Protein AF-N1USF6-F1 (afdb_monomer)

Radius of gyration: 25.43 Å; Cα contacts (8 Å, |Δi|>4): 109; chains: 1; bounding box: 53×27×74 Å

Sequence (113 aa):
MATTFLILLLFALFASTLAFIFTGVLILILLIHPLLLNWIGKLYGQEDIADEVHFAKTKDGWNLALHRHVPIQPNPQLAPVLVVHGIATNKFVMDLDRRHSLPYYLKLRGYDV

Solvent-accessible surface area (backbone atoms only — not comparable to full-atom values): 6674 Å² total; per-residue (Å²): 110,70,68,62,52,50,54,52,52,53,50,51,51,52,54,49,53,51,50,52,51,52,49,51,50,52,52,50,50,62,72,43,36,70,61,49,48,58,52,48,41,70,77,68,52,73,67,79,84,51,77,43,80,46,75,50,71,46,96,91,67,50,74,43,81,43,68,30,29,72,30,86,58,71,40,89,90,55,70,72,48,88,87,78,66,63,87,100,58,52,68,54,83,49,48,46,45,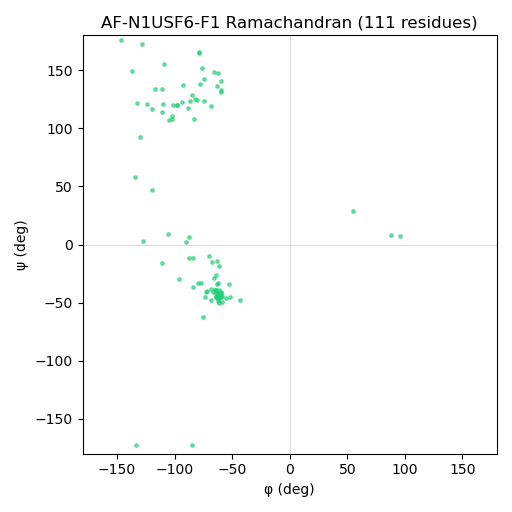92,89,58,17,58,51,55,57,40,12,78,72,13,27,43,48

InterPro domains:
  IPR029058 Alpha/Beta hydrolase fold [G3DSA:3.40.50.1820] (40-113)
  IPR029058 Alpha/Beta hydrolase fold [SSF53474] (48-113)

Secondary structure (DSSP, 8-state):
-HHHHHHHHHHHHHHHHHHHHHHHHHHHHHHHHHHHHHHHHHHHPPP---SEEEEEEPTTS-EEEEEE---SS--TTSPP------TT--GGGTBSSSSSBHHHHHHTTT---

Mean predicted aligned error: 6.48 Å

Foldseek 3Di:
DVVVVVVVVVVVVVVVVVVVVVVVVVVVCVVCVVVVCVVCCVVPNFDQPAPDWDWDADPVGDTDIDGKHAAPAADPVDDADDDDDDPPDDQCCQPRDCVRHPRNVVSPVRHID

pLDDT: mean 94.56, std 4.71, range [76.44, 98.44]

Structure (mmCIF, N/CA/C/O backbone):
data_AF-N1USF6-F1
#
_entry.id   AF-N1USF6-F1
#
loop_
_atom_site.group_PDB
_atom_site.id
_atom_site.type_symbol
_atom_site.label_atom_id
_atom_site.label_alt_id
_atom_site.label_comp_id
_atom_site.label_asym_id
_atom_site.label_entity_id
_atom_site.label_seq_id
_atom_site.pdbx_PDB_ins_code
_atom_site.Cartn_x
_atom_site.Cartn_y
_atom_site.Cartn_z
_atom_site.occupancy
_atom_site.B_iso_or_equiv
_atom_site.auth_seq_id
_atom_site.auth_comp_id
_atom_site.auth_asym_id
_atom_site.auth_atom_id
_atom_site.pdbx_PDB_model_num
ATOM 1 N N . MET A 1 1 ? 33.396 -14.766 -47.493 1.00 76.44 1 MET A N 1
ATOM 2 C CA . MET A 1 1 ? 34.183 -14.006 -46.494 1.00 76.44 1 MET A CA 1
ATOM 3 C C . MET A 1 1 ? 33.665 -12.574 -46.364 1.00 76.44 1 MET A C 1
ATOM 5 O O . MET A 1 1 ? 33.052 -12.284 -45.348 1.00 76.44 1 MET A O 1
ATOM 9 N N . ALA A 1 2 ? 33.792 -11.713 -47.385 1.00 88.25 2 ALA A N 1
ATOM 10 C CA . ALA A 1 2 ? 33.348 -10.309 -47.308 1.00 88.25 2 ALA A CA 1
ATOM 11 C C . ALA A 1 2 ? 31.832 -10.124 -47.064 1.00 88.25 2 ALA A C 1
ATOM 13 O O . ALA A 1 2 ? 31.439 -9.344 -46.203 1.00 88.25 2 ALA A O 1
ATOM 14 N N . THR A 1 3 ? 30.975 -10.886 -47.754 1.00 93.19 3 THR A N 1
ATOM 15 C CA . THR A 1 3 ? 29.508 -10.794 -47.602 1.00 93.19 3 THR A CA 1
ATOM 16 C C . THR A 1 3 ? 29.038 -11.196 -46.204 1.00 93.19 3 THR A C 1
ATOM 18 O O . THR A 1 3 ? 28.232 -10.505 -45.593 1.00 93.19 3 THR A O 1
ATOM 21 N N . THR A 1 4 ? 29.580 -12.291 -45.666 1.00 92.75 4 THR A N 1
ATOM 22 C CA . THR A 1 4 ? 29.275 -12.768 -44.309 1.00 92.75 4 THR A CA 1
ATOM 23 C C . THR A 1 4 ? 29.702 -11.751 -43.253 1.00 92.75 4 THR A C 1
ATOM 25 O O . THR A 1 4 ? 28.941 -11.467 -42.335 1.00 92.75 4 THR A O 1
ATOM 28 N N . PHE A 1 5 ? 30.890 -11.159 -43.412 1.00 95.06 5 PHE A N 1
ATOM 29 C CA . PHE A 1 5 ? 31.379 -10.104 -42.526 1.00 95.06 5 PHE A CA 1
ATOM 30 C C . PHE A 1 5 ? 30.461 -8.870 -42.538 1.00 95.06 5 PHE A C 1
ATOM 32 O O . PHE A 1 5 ? 30.102 -8.364 -41.477 1.00 95.06 5 PHE A O 1
ATOM 39 N N . LEU A 1 6 ? 30.015 -8.430 -43.721 1.00 95.88 6 LEU A N 1
ATOM 40 C CA . LEU A 1 6 ? 29.103 -7.292 -43.859 1.00 95.88 6 LEU A CA 1
ATOM 41 C C . LEU A 1 6 ? 27.747 -7.540 -43.177 1.00 95.88 6 LEU A C 1
ATOM 43 O O . LEU A 1 6 ? 27.242 -6.659 -42.487 1.00 95.88 6 LEU A O 1
ATOM 47 N N . ILE A 1 7 ? 27.177 -8.740 -43.329 1.00 95.81 7 ILE A N 1
ATOM 48 C CA . ILE A 1 7 ? 25.902 -9.109 -42.692 1.00 95.81 7 ILE A CA 1
ATOM 49 C C . ILE A 1 7 ? 26.019 -9.051 -41.163 1.00 95.81 7 ILE A C 1
ATOM 51 O O . ILE A 1 7 ? 25.156 -8.474 -40.503 1.00 95.81 7 ILE A O 1
ATOM 55 N N . LEU A 1 8 ? 27.099 -9.604 -40.598 1.00 94.88 8 LEU A N 1
ATOM 56 C CA . LEU A 1 8 ? 27.331 -9.582 -39.151 1.00 94.88 8 LEU A CA 1
ATOM 57 C C . LEU A 1 8 ? 27.513 -8.156 -38.620 1.00 94.88 8 LEU A C 1
ATOM 59 O O . LEU A 1 8 ? 26.955 -7.818 -37.577 1.00 94.88 8 LEU A O 1
ATOM 63 N N . LEU A 1 9 ? 28.243 -7.307 -39.350 1.00 95.44 9 LEU A N 1
ATOM 64 C CA . LEU A 1 9 ? 28.442 -5.907 -38.980 1.00 95.44 9 LEU A CA 1
ATOM 65 C C . LEU A 1 9 ? 27.119 -5.128 -38.961 1.00 95.44 9 LEU A C 1
ATOM 67 O O . LEU A 1 9 ? 26.832 -4.428 -37.992 1.00 95.44 9 LEU A O 1
ATOM 71 N N . LEU A 1 10 ? 26.295 -5.269 -40.004 1.00 96.06 10 LEU A N 1
ATOM 72 C CA . LEU A 1 10 ? 24.998 -4.591 -40.092 1.00 96.06 10 LEU A CA 1
ATOM 73 C C . LEU A 1 10 ? 24.040 -5.040 -38.983 1.00 96.06 10 LEU A C 1
ATOM 75 O O . LEU A 1 10 ? 23.373 -4.204 -38.374 1.00 96.06 10 LEU A O 1
ATOM 79 N N . PHE A 1 11 ? 24.007 -6.339 -38.680 1.00 96.38 11 PHE A N 1
ATOM 80 C CA . PHE A 1 11 ? 23.199 -6.869 -37.584 1.00 96.38 11 PHE A CA 1
ATOM 81 C C . PHE A 1 11 ? 23.652 -6.327 -36.222 1.00 96.38 11 PHE A C 1
ATOM 83 O O . PHE A 1 11 ? 22.820 -5.890 -35.428 1.00 96.38 11 PHE A O 1
ATOM 90 N N . ALA A 1 12 ? 24.964 -6.300 -35.964 1.00 94.56 12 ALA A N 1
ATOM 91 C CA . ALA A 1 12 ? 25.515 -5.767 -34.721 1.00 94.56 12 ALA A CA 1
ATOM 92 C C . ALA A 1 12 ? 25.193 -4.275 -34.542 1.00 94.56 12 ALA A C 1
ATOM 94 O O . ALA A 1 12 ? 24.814 -3.857 -33.446 1.00 94.56 12 ALA A O 1
ATOM 95 N N . LEU A 1 13 ? 25.289 -3.482 -35.616 1.00 96.25 13 LEU A N 1
ATOM 96 C CA . LEU A 1 13 ? 24.910 -2.068 -35.604 1.00 96.25 13 LEU A CA 1
ATOM 97 C C . LEU A 1 13 ? 23.419 -1.896 -35.305 1.00 96.25 13 LEU A C 1
ATOM 99 O O . LEU A 1 13 ? 23.069 -1.151 -34.395 1.00 96.25 13 LEU A O 1
ATOM 103 N N . PHE A 1 14 ? 22.552 -2.637 -36.000 1.00 97.00 14 PHE A N 1
ATOM 104 C CA . PHE A 1 14 ? 21.107 -2.592 -35.777 1.00 97.00 14 PHE A CA 1
ATOM 105 C C . PHE A 1 14 ? 20.725 -2.952 -34.333 1.00 97.00 14 PHE A C 1
ATOM 107 O O . PHE A 1 14 ? 19.998 -2.203 -33.677 1.00 97.00 14 PHE A O 1
ATOM 114 N N . ALA A 1 15 ? 21.255 -4.062 -33.812 1.00 95.75 15 ALA A N 1
ATOM 115 C CA . ALA A 1 15 ? 20.991 -4.507 -32.447 1.00 95.75 15 ALA A CA 1
ATOM 116 C C . ALA A 1 15 ? 21.485 -3.488 -31.406 1.00 95.75 15 ALA A C 1
ATOM 118 O O . ALA A 1 15 ? 20.772 -3.184 -30.450 1.00 95.75 15 ALA A O 1
ATOM 119 N N . SER A 1 16 ? 22.673 -2.913 -31.621 1.00 96.31 16 SER A N 1
ATOM 120 C CA . SER A 1 16 ? 23.236 -1.890 -30.733 1.00 96.31 16 SER A CA 1
ATOM 121 C C . SER A 1 16 ? 22.381 -0.624 -30.730 1.00 96.31 16 SER A C 1
ATOM 123 O O . SER A 1 16 ? 22.051 -0.110 -29.664 1.00 96.31 16 SER A O 1
ATOM 125 N N . THR A 1 17 ? 21.954 -0.144 -31.902 1.00 96.94 17 THR A N 1
ATOM 126 C CA . THR A 1 17 ? 21.057 1.015 -32.007 1.00 96.94 17 THR A CA 1
ATOM 127 C C . THR A 1 17 ? 19.742 0.772 -31.267 1.00 96.94 17 THR A C 1
ATOM 129 O O . THR A 1 17 ? 19.305 1.639 -30.512 1.00 96.94 17 THR A O 1
ATOM 132 N N . LEU A 1 18 ? 19.138 -0.412 -31.414 1.00 97.44 18 LEU A N 1
ATOM 133 C CA . LEU A 1 18 ? 17.904 -0.755 -30.706 1.00 97.44 18 LEU A CA 1
ATOM 134 C C . LEU A 1 18 ? 18.105 -0.778 -29.183 1.00 97.44 18 LEU A C 1
ATOM 136 O O . LEU A 1 18 ? 17.273 -0.244 -28.450 1.00 97.44 18 LEU A O 1
ATOM 140 N N . ALA A 1 19 ? 19.224 -1.331 -28.709 1.00 97.06 19 ALA A N 1
ATOM 141 C CA . ALA A 1 19 ? 19.563 -1.347 -27.288 1.00 97.06 19 ALA A CA 1
ATOM 142 C C . ALA A 1 19 ? 19.739 0.072 -26.720 1.00 97.06 19 ALA A C 1
ATOM 144 O O . ALA A 1 19 ? 19.233 0.364 -25.634 1.00 97.06 19 ALA A O 1
ATOM 145 N N . PHE A 1 20 ? 20.393 0.978 -27.457 1.00 97.81 20 PHE A N 1
ATOM 146 C CA . PHE A 1 20 ? 20.541 2.377 -27.045 1.00 97.81 20 PHE A CA 1
ATOM 147 C C . PHE A 1 20 ? 19.208 3.125 -27.019 1.00 97.81 20 PHE A C 1
ATOM 149 O O . PHE A 1 20 ? 18.955 3.860 -26.067 1.00 97.81 20 PHE A O 1
ATOM 156 N N . ILE A 1 21 ? 18.335 2.906 -28.007 1.00 97.81 21 ILE A N 1
ATOM 157 C CA . ILE A 1 21 ? 16.984 3.486 -28.014 1.00 97.81 21 ILE A CA 1
ATOM 158 C C . ILE A 1 21 ? 16.196 2.987 -26.802 1.00 97.81 21 ILE A C 1
ATOM 160 O O . ILE A 1 21 ? 15.651 3.795 -26.056 1.00 97.81 21 ILE A O 1
ATOM 164 N N . PHE A 1 22 ? 16.173 1.673 -26.564 1.00 97.69 22 PHE A N 1
ATOM 165 C CA . PHE A 1 22 ? 15.457 1.086 -25.432 1.00 97.69 22 PHE A CA 1
ATOM 166 C C . PHE A 1 22 ? 15.980 1.607 -24.089 1.00 97.69 22 PHE A C 1
ATOM 168 O O . PHE A 1 22 ? 15.200 2.006 -23.227 1.00 97.69 22 PHE A O 1
ATOM 175 N N . THR A 1 23 ? 17.303 1.688 -23.937 1.00 98.00 23 THR A N 1
ATOM 176 C CA . THR A 1 23 ? 17.942 2.253 -22.742 1.00 98.00 23 THR A CA 1
ATOM 177 C C . THR A 1 23 ? 17.581 3.727 -22.569 1.00 98.00 23 THR A C 1
ATOM 179 O O . THR A 1 23 ? 17.224 4.142 -21.471 1.00 98.00 23 THR A O 1
ATOM 182 N N . GLY A 1 24 ? 17.609 4.514 -23.648 1.00 97.81 24 GLY A N 1
ATOM 183 C CA . GLY A 1 24 ? 17.194 5.916 -23.632 1.00 97.81 24 GLY A CA 1
ATOM 184 C C . GLY A 1 24 ? 15.735 6.088 -23.210 1.00 97.81 24 GLY A C 1
ATOM 185 O O . GLY A 1 24 ? 15.438 6.952 -22.389 1.00 97.81 24 GLY A O 1
ATOM 186 N N . VAL A 1 25 ? 14.836 5.226 -23.695 1.00 97.25 25 VAL A N 1
ATOM 187 C CA . VAL A 1 25 ? 13.424 5.197 -23.281 1.00 97.25 25 VAL A CA 1
ATOM 188 C C . VAL A 1 25 ? 13.288 4.841 -21.801 1.00 97.25 25 VAL A C 1
ATOM 190 O O . VAL A 1 25 ? 12.562 5.527 -21.089 1.00 97.25 25 VAL A O 1
ATOM 193 N N . LEU A 1 26 ? 14.003 3.826 -21.305 1.00 96.69 26 LEU A N 1
ATOM 194 C CA . LEU A 1 26 ? 13.982 3.468 -19.882 1.00 96.69 26 LEU A CA 1
ATOM 195 C C . LEU A 1 26 ? 14.501 4.604 -18.995 1.00 96.69 26 LEU A C 1
ATOM 197 O O . LEU A 1 26 ? 13.870 4.926 -17.992 1.00 96.69 26 LEU A O 1
ATOM 201 N N . ILE A 1 27 ? 15.610 5.243 -19.377 1.00 96.88 27 ILE A N 1
ATOM 202 C CA . ILE A 1 27 ? 16.148 6.409 -18.667 1.00 96.88 27 ILE A CA 1
ATOM 203 C C . ILE A 1 27 ? 15.119 7.539 -18.668 1.00 96.88 27 ILE A C 1
ATOM 205 O O . ILE A 1 27 ? 14.864 8.127 -17.623 1.00 96.88 27 ILE A O 1
ATOM 209 N N . LEU A 1 28 ? 14.485 7.819 -19.808 1.00 96.56 28 LEU A N 1
ATOM 210 C CA . LEU A 1 28 ? 13.453 8.847 -19.903 1.00 96.56 28 LEU A CA 1
ATOM 211 C C . LEU A 1 28 ? 12.248 8.529 -19.004 1.00 96.56 28 LEU A C 1
ATOM 213 O O . LEU A 1 28 ? 11.775 9.412 -18.294 1.00 96.56 28 LEU A O 1
ATOM 217 N N . ILE A 1 29 ? 11.788 7.274 -18.976 1.00 94.38 29 ILE A N 1
ATOM 218 C CA . ILE A 1 29 ? 10.724 6.823 -18.068 1.00 94.38 29 ILE A CA 1
ATOM 219 C C . ILE A 1 29 ? 11.139 7.042 -16.612 1.00 94.38 29 ILE A C 1
ATOM 221 O O . ILE A 1 29 ? 10.346 7.573 -15.843 1.00 94.38 29 ILE A O 1
ATOM 225 N N . LEU A 1 30 ? 12.372 6.691 -16.235 1.00 93.12 30 LEU A N 1
ATOM 226 C CA . LEU A 1 30 ? 12.888 6.898 -14.878 1.00 93.12 30 LEU A CA 1
ATOM 227 C C . LEU A 1 30 ? 12.988 8.386 -14.512 1.00 93.12 30 LEU A C 1
ATOM 229 O O . LEU A 1 30 ? 12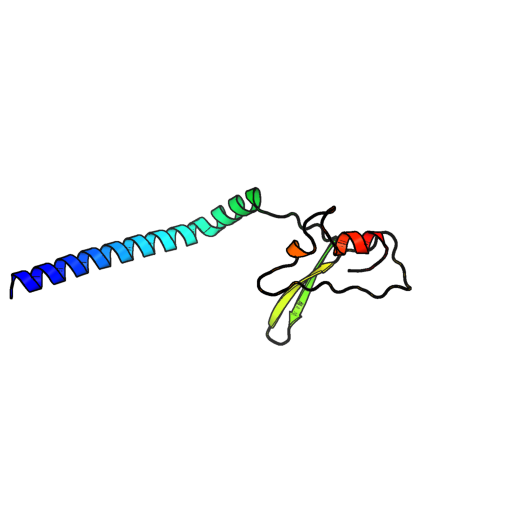.646 8.761 -13.394 1.00 93.12 30 LEU A O 1
ATOM 233 N N . LEU A 1 31 ? 13.405 9.243 -15.448 1.00 95.06 31 LEU A N 1
ATOM 234 C CA . LEU A 1 31 ? 13.493 10.690 -15.236 1.00 95.06 31 LEU A CA 1
ATOM 235 C C . LEU A 1 31 ? 12.111 11.342 -15.092 1.00 95.06 31 LEU A C 1
ATOM 237 O O . LEU A 1 31 ? 11.939 12.243 -14.274 1.00 95.06 31 LEU A O 1
ATOM 241 N N . ILE A 1 32 ? 11.118 10.884 -15.860 1.00 94.38 32 ILE A N 1
ATOM 242 C CA . ILE A 1 32 ? 9.742 11.410 -15.819 1.00 94.38 32 ILE A CA 1
ATOM 243 C C . ILE A 1 32 ? 8.901 10.693 -14.745 1.00 94.38 32 ILE A C 1
ATOM 245 O O . ILE A 1 32 ? 7.841 11.182 -14.361 1.00 94.38 32 ILE A O 1
ATOM 249 N N . HIS A 1 33 ? 9.385 9.584 -14.178 1.00 87.00 33 HIS A N 1
ATOM 250 C CA . HIS A 1 33 ? 8.715 8.791 -13.144 1.00 87.00 33 HIS A CA 1
ATOM 251 C C . HIS A 1 33 ? 8.055 9.607 -12.015 1.00 87.00 33 HIS A C 1
ATOM 253 O O . HIS A 1 33 ? 6.888 9.344 -11.740 1.00 87.00 33 HIS A O 1
ATOM 259 N N . PRO A 1 34 ? 8.689 10.616 -11.378 1.00 87.00 34 PRO A N 1
ATOM 260 C CA . PRO A 1 34 ? 8.011 11.402 -10.341 1.00 87.00 34 PRO A CA 1
ATOM 261 C C . PRO A 1 34 ? 6.800 12.189 -10.871 1.00 87.00 34 PRO A C 1
ATOM 263 O O . PRO A 1 34 ? 5.794 12.325 -10.177 1.00 87.00 34 PRO A O 1
ATOM 266 N N . LEU A 1 35 ? 6.856 12.671 -12.116 1.00 87.12 35 LEU A N 1
ATOM 267 C CA . LEU A 1 35 ? 5.727 13.341 -12.763 1.00 87.12 35 LEU A CA 1
ATOM 268 C C . LEU A 1 35 ? 4.622 12.335 -13.118 1.00 87.12 35 LEU A C 1
ATOM 270 O O . LEU A 1 35 ? 3.439 12.616 -12.913 1.00 87.12 35 LEU A O 1
ATOM 274 N N . LEU A 1 36 ? 5.018 11.147 -13.594 1.00 85.19 36 LEU A N 1
ATOM 275 C CA . LEU A 1 36 ? 4.109 10.035 -13.870 1.00 85.19 36 LEU A CA 1
ATOM 276 C C . LEU A 1 36 ? 3.396 9.579 -12.597 1.00 85.19 36 LEU A C 1
ATOM 278 O O . LEU A 1 36 ? 2.183 9.432 -12.633 1.00 85.19 36 LEU A O 1
ATOM 282 N N . LEU A 1 37 ? 4.097 9.422 -11.470 1.00 83.25 37 LEU A N 1
ATOM 283 C CA . LEU A 1 37 ? 3.494 9.035 -10.192 1.00 83.25 37 LEU A CA 1
ATOM 284 C C . LEU A 1 37 ? 2.436 10.031 -9.722 1.00 83.25 37 LEU A C 1
ATOM 286 O O . LEU A 1 37 ? 1.379 9.614 -9.266 1.00 83.25 37 LEU A O 1
ATOM 290 N N . ASN A 1 38 ? 2.675 11.334 -9.871 1.00 82.00 38 ASN A N 1
ATOM 291 C CA . ASN A 1 38 ? 1.684 12.347 -9.504 1.00 82.00 38 ASN A CA 1
ATOM 292 C C . ASN A 1 38 ? 0.426 12.258 -10.376 1.00 82.00 38 ASN A C 1
ATOM 294 O O . ASN A 1 38 ? -0.688 12.444 -9.891 1.00 82.00 38 ASN A O 1
ATOM 298 N N . TRP A 1 39 ? 0.596 11.992 -11.671 1.00 85.19 39 TRP A N 1
ATOM 299 C CA . TRP A 1 39 ? -0.520 11.854 -12.601 1.00 85.19 39 TRP A CA 1
ATOM 300 C C . TRP A 1 39 ? -1.279 10.535 -12.394 1.00 85.19 39 TRP A C 1
ATOM 302 O O . TRP A 1 39 ? -2.503 10.544 -12.275 1.00 85.19 39 TRP A O 1
ATOM 312 N N . ILE A 1 40 ? -0.558 9.420 -12.249 1.00 84.25 40 ILE A N 1
ATOM 313 C CA . ILE A 1 40 ? -1.109 8.098 -11.924 1.00 84.25 40 ILE A CA 1
ATOM 314 C C . ILE A 1 40 ? -1.821 8.150 -10.573 1.00 84.25 40 ILE A C 1
ATOM 316 O O . ILE A 1 40 ? -2.934 7.658 -10.465 1.00 84.25 40 ILE A O 1
ATOM 320 N N . GLY A 1 41 ? -1.241 8.807 -9.570 1.00 83.06 41 GLY A N 1
ATOM 321 C CA . GLY A 1 41 ? -1.858 9.002 -8.261 1.00 83.06 41 GLY A CA 1
ATOM 322 C C . GLY A 1 41 ? -3.128 9.852 -8.313 1.00 83.06 41 GLY A C 1
ATOM 323 O O . GLY A 1 41 ? -4.016 9.662 -7.501 1.00 83.06 41 GLY A O 1
ATOM 324 N N . LYS A 1 42 ? -3.293 10.747 -9.290 1.00 82.62 42 LYS A N 1
ATOM 325 C CA . LYS A 1 42 ? -4.574 11.449 -9.479 1.00 82.62 42 LYS A CA 1
ATOM 326 C C . LYS A 1 42 ? -5.638 10.581 -10.148 1.00 82.62 42 LYS A C 1
ATOM 328 O O . LYS A 1 42 ? -6.815 10.757 -9.867 1.00 82.62 42 LYS A O 1
ATOM 333 N N . LEU A 1 43 ? -5.235 9.688 -11.050 1.00 82.56 43 LEU A N 1
ATOM 334 C CA . LEU A 1 43 ? -6.154 8.820 -11.793 1.00 82.56 43 LEU A CA 1
ATOM 335 C C . LEU A 1 43 ? -6.550 7.559 -11.022 1.00 82.56 43 LEU A C 1
ATOM 337 O O . LEU A 1 43 ? -7.683 7.105 -11.129 1.00 82.56 43 LEU A O 1
ATOM 341 N N . TYR A 1 44 ? -5.605 7.000 -10.274 1.00 79.50 44 TYR A N 1
ATOM 342 C CA . TYR A 1 44 ? -5.702 5.705 -9.603 1.00 79.50 44 TYR A CA 1
ATOM 343 C C . TYR A 1 44 ? -5.373 5.786 -8.108 1.00 79.50 44 TYR A C 1
ATOM 345 O O . TYR A 1 44 ? -5.312 4.753 -7.444 1.00 79.50 44 TYR A O 1
ATOM 353 N N . GLY A 1 45 ? -5.098 6.978 -7.569 1.00 82.06 45 GLY A N 1
ATOM 354 C CA . GLY A 1 45 ? -4.812 7.129 -6.147 1.00 82.06 45 GLY A CA 1
ATOM 355 C C . GLY A 1 45 ? -6.056 6.852 -5.332 1.00 82.06 45 GLY A C 1
ATOM 356 O O . GLY A 1 45 ? -7.066 7.540 -5.465 1.00 82.06 45 GLY A O 1
ATOM 357 N N . GLN A 1 46 ? -5.950 5.843 -4.480 1.00 87.62 46 GLN A N 1
ATOM 358 C CA . GLN A 1 46 ? -6.971 5.539 -3.502 1.00 87.62 46 GLN A CA 1
ATOM 359 C C . GLN A 1 46 ? -6.747 6.405 -2.263 1.00 87.62 46 GLN A C 1
ATOM 361 O O . GLN A 1 46 ? -5.636 6.447 -1.725 1.00 87.62 46 GLN A O 1
ATOM 366 N N . GLU A 1 47 ? -7.798 7.095 -1.821 1.00 89.62 47 GLU A N 1
ATOM 367 C CA . GLU A 1 47 ? -7.779 7.824 -0.555 1.00 89.62 47 GLU A CA 1
ATOM 368 C C . GLU A 1 47 ? -7.507 6.847 0.593 1.00 89.62 47 GLU A C 1
ATOM 370 O O . GLU A 1 47 ? -8.109 5.776 0.680 1.00 89.62 47 GLU A O 1
ATOM 375 N N . ASP A 1 48 ? -6.587 7.219 1.477 1.00 93.19 48 ASP A N 1
ATOM 376 C CA . ASP A 1 48 ? -6.367 6.488 2.713 1.00 93.19 48 ASP A CA 1
ATOM 377 C C . ASP A 1 48 ? -7.382 6.948 3.757 1.00 93.19 48 ASP A C 1
ATOM 379 O O . ASP A 1 48 ? -7.307 8.075 4.242 1.00 93.19 48 ASP A O 1
ATOM 383 N N . ILE A 1 49 ? -8.350 6.089 4.066 1.00 96.00 49 ILE A N 1
ATOM 384 C CA . ILE A 1 49 ? -9.446 6.412 4.986 1.00 96.00 49 ILE A CA 1
ATOM 385 C C . ILE A 1 49 ? -9.139 6.066 6.450 1.00 96.00 49 ILE A C 1
ATOM 387 O O . ILE A 1 49 ? -10.018 6.239 7.300 1.00 96.00 49 ILE A O 1
ATOM 391 N N . ALA A 1 50 ? -7.938 5.559 6.744 1.00 96.88 50 ALA A N 1
ATOM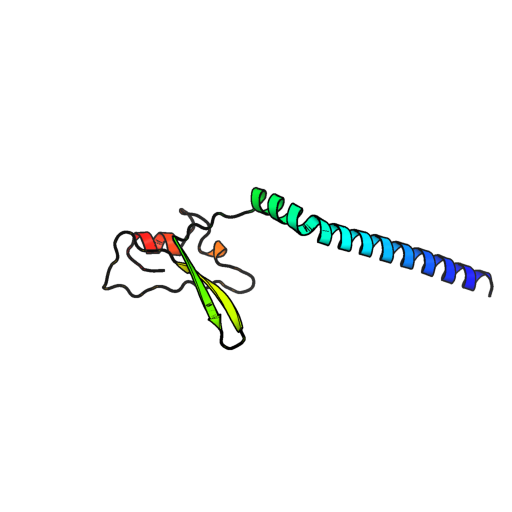 392 C CA . ALA A 1 50 ? -7.484 5.322 8.110 1.00 96.88 50 ALA A CA 1
ATOM 393 C C . ALA A 1 50 ? -7.314 6.645 8.875 1.00 96.88 50 ALA A C 1
ATOM 395 O O . ALA A 1 50 ? -6.962 7.672 8.296 1.00 96.88 50 ALA A O 1
ATOM 396 N N . ASP A 1 51 ? -7.550 6.625 10.188 1.00 97.81 51 ASP A N 1
ATOM 397 C CA . ASP A 1 51 ? -7.437 7.829 11.023 1.00 97.81 51 ASP A CA 1
ATOM 398 C C . ASP A 1 51 ? -5.981 8.139 11.382 1.00 97.81 51 ASP A C 1
ATOM 400 O O . ASP A 1 51 ? -5.600 9.300 11.523 1.00 97.81 51 ASP A O 1
ATOM 404 N N . GLU A 1 52 ? -5.167 7.094 11.544 1.00 97.81 52 GLU A N 1
ATOM 405 C CA . GLU A 1 52 ? -3.771 7.207 11.950 1.00 97.81 52 GLU A CA 1
ATOM 406 C C . GLU A 1 52 ? -2.883 6.269 11.124 1.00 97.81 52 GLU A C 1
ATOM 408 O O . GLU A 1 52 ? -3.292 5.170 10.739 1.00 97.81 52 GLU A O 1
ATOM 413 N N . VAL A 1 53 ? -1.631 6.681 10.905 1.00 97.62 53 VAL A N 1
ATOM 414 C CA . VAL A 1 53 ? -0.588 5.836 10.313 1.00 97.62 53 VAL A CA 1
ATOM 415 C C . VAL A 1 53 ? 0.598 5.775 11.265 1.00 97.62 53 VAL A C 1
ATOM 417 O O . VAL A 1 53 ? 1.213 6.791 11.586 1.00 97.62 53 VAL A O 1
ATOM 420 N N . HIS A 1 54 ? 0.931 4.563 11.693 1.00 97.19 54 HIS A N 1
ATOM 421 C CA . HIS A 1 54 ? 2.067 4.255 12.556 1.00 97.19 54 HIS A CA 1
ATOM 422 C C . HIS A 1 54 ? 3.137 3.510 11.760 1.00 97.19 54 HIS A C 1
ATOM 424 O O . HIS A 1 54 ? 2.831 2.846 10.774 1.00 97.19 54 HIS A O 1
ATOM 430 N N . PHE A 1 55 ? 4.397 3.577 12.191 1.00 97.44 55 PHE A N 1
ATOM 431 C CA . PHE A 1 55 ? 5.485 2.830 11.555 1.00 97.44 55 PHE A CA 1
ATOM 432 C C . PHE A 1 55 ? 6.133 1.867 12.545 1.00 97.44 55 PHE A C 1
ATOM 434 O O . PHE A 1 55 ? 6.738 2.287 13.532 1.00 97.44 55 PHE A O 1
ATOM 441 N N . ALA A 1 56 ? 6.031 0.570 12.265 1.00 96.69 56 ALA A N 1
ATOM 442 C CA . ALA A 1 56 ? 6.677 -0.476 13.043 1.00 96.69 56 ALA A CA 1
ATOM 443 C C . ALA A 1 56 ? 7.989 -0.894 12.373 1.00 96.69 56 ALA A C 1
ATOM 445 O O . ALA A 1 56 ? 7.992 -1.368 11.235 1.00 96.69 56 ALA A O 1
ATOM 446 N N . LYS A 1 57 ? 9.109 -0.735 13.086 1.00 97.75 57 LYS A N 1
ATOM 447 C CA . LYS A 1 57 ? 10.420 -1.166 12.598 1.00 97.75 57 LYS A CA 1
ATOM 448 C C . LYS A 1 57 ? 10.670 -2.635 12.940 1.00 97.75 57 LYS A C 1
ATOM 450 O O . LYS A 1 57 ? 10.640 -3.015 14.110 1.00 97.75 57 LYS A O 1
ATOM 455 N N . THR A 1 58 ? 10.938 -3.458 11.934 1.00 97.38 58 THR A N 1
ATOM 456 C CA . THR A 1 58 ? 11.290 -4.870 12.110 1.00 97.38 58 THR A CA 1
ATOM 457 C C . THR A 1 58 ? 12.754 -5.028 12.530 1.00 97.38 58 THR A C 1
ATOM 459 O O . THR A 1 58 ? 13.573 -4.113 12.401 1.00 97.38 58 THR A O 1
ATOM 462 N N . LYS A 1 59 ? 13.112 -6.218 13.028 1.00 98.44 59 LYS A N 1
ATOM 463 C CA . LYS A 1 59 ? 14.484 -6.528 13.474 1.00 98.44 59 LYS A CA 1
ATOM 464 C C . LYS A 1 59 ? 15.515 -6.449 12.344 1.00 98.44 59 LYS A C 1
ATOM 466 O O . LYS A 1 59 ? 16.653 -6.075 12.593 1.00 98.44 59 LYS A O 1
ATOM 471 N N . ASP A 1 60 ? 15.111 -6.787 11.125 1.00 97.81 60 ASP A N 1
ATOM 472 C CA . ASP A 1 60 ? 15.916 -6.716 9.901 1.00 97.81 60 ASP A CA 1
ATOM 473 C C . ASP A 1 60 ? 15.851 -5.341 9.210 1.00 97.81 60 ASP A C 1
ATOM 475 O O . ASP A 1 60 ? 16.442 -5.146 8.153 1.00 97.81 60 ASP A O 1
ATOM 479 N N . GLY A 1 61 ? 15.203 -4.356 9.841 1.00 97.25 61 GLY A N 1
ATOM 480 C CA . GLY A 1 61 ? 15.316 -2.947 9.473 1.00 97.25 61 GLY A CA 1
ATOM 481 C C . GLY A 1 61 ? 14.229 -2.407 8.547 1.00 97.25 61 GLY A C 1
ATOM 482 O O . GLY A 1 61 ? 14.333 -1.249 8.143 1.00 97.25 61 GLY A O 1
ATOM 483 N N . TRP A 1 62 ? 13.183 -3.177 8.247 1.00 97.50 62 TRP A N 1
ATOM 484 C CA . TRP A 1 62 ? 12.037 -2.689 7.479 1.00 97.50 62 TRP A CA 1
ATOM 485 C C . TRP A 1 62 ? 11.154 -1.782 8.326 1.00 97.50 62 TRP A C 1
ATOM 487 O O . TRP A 1 62 ? 10.921 -2.057 9.499 1.00 97.50 62 TRP A O 1
ATOM 497 N N . ASN A 1 63 ? 10.615 -0.728 7.715 1.00 97.19 63 ASN A N 1
ATOM 498 C CA . ASN A 1 63 ? 9.581 0.109 8.317 1.00 97.19 63 ASN A CA 1
ATOM 499 C C . ASN A 1 63 ? 8.228 -0.264 7.707 1.00 97.19 63 ASN A C 1
ATOM 501 O O . ASN A 1 63 ? 7.982 0.006 6.533 1.00 97.19 63 ASN A O 1
ATOM 505 N N . LEU A 1 64 ? 7.360 -0.881 8.503 1.00 96.31 64 LEU A N 1
ATOM 506 C CA . LEU A 1 64 ? 6.017 -1.278 8.094 1.00 96.31 64 LEU A CA 1
ATOM 507 C C . LEU A 1 64 ? 5.024 -0.181 8.470 1.00 96.31 64 LEU A C 1
ATOM 509 O O . LEU A 1 64 ? 4.923 0.168 9.645 1.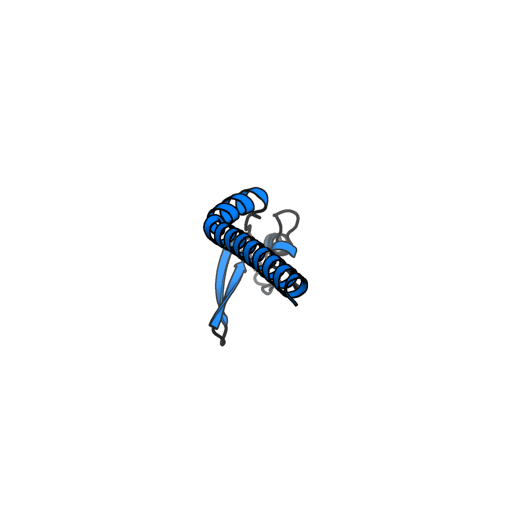00 96.31 64 LEU A O 1
ATOM 513 N N . ALA A 1 65 ? 4.290 0.344 7.489 1.00 96.62 65 ALA A N 1
ATOM 514 C CA . ALA A 1 65 ? 3.172 1.244 7.748 1.00 96.62 65 ALA A CA 1
ATOM 515 C C . ALA A 1 65 ? 1.973 0.442 8.281 1.00 96.62 65 ALA A C 1
ATOM 517 O O . ALA A 1 65 ? 1.516 -0.504 7.638 1.00 96.62 65 ALA A O 1
ATOM 518 N N . LEU A 1 66 ? 1.478 0.821 9.455 1.00 97.19 66 LEU A N 1
ATOM 519 C CA . LEU A 1 66 ? 0.281 0.284 10.092 1.00 97.19 66 LEU A CA 1
ATOM 520 C C . LEU A 1 66 ? -0.797 1.362 10.068 1.00 97.19 66 LEU A C 1
ATOM 522 O O . LEU A 1 66 ? -0.597 2.453 10.597 1.00 97.19 66 LEU A O 1
ATOM 526 N N . HIS A 1 67 ? -1.923 1.051 9.443 1.00 97.75 67 HIS A N 1
ATOM 527 C CA . HIS A 1 67 ? -3.041 1.968 9.262 1.00 97.75 67 HIS A CA 1
ATOM 528 C C . HIS A 1 67 ? -4.110 1.625 10.287 1.00 97.75 67 HIS A C 1
ATOM 530 O O . HIS A 1 67 ? -4.590 0.494 10.289 1.00 97.75 67 HIS A O 1
ATOM 536 N N . ARG A 1 68 ? -4.443 2.581 11.154 1.00 98.06 68 ARG A N 1
ATOM 537 C CA . ARG A 1 68 ? -5.341 2.361 12.285 1.00 98.06 68 ARG A CA 1
ATOM 538 C C . ARG A 1 68 ? -6.661 3.092 12.093 1.00 98.06 68 ARG A C 1
ATOM 540 O O . ARG A 1 68 ? -6.690 4.279 11.759 1.00 98.06 68 ARG A O 1
ATOM 547 N N . HIS A 1 69 ? -7.746 2.379 12.357 1.00 98.25 69 HIS A N 1
ATOM 548 C CA . HIS A 1 69 ? -9.109 2.885 12.409 1.00 98.25 69 HIS A CA 1
ATOM 549 C C . HIS A 1 69 ? -9.558 2.989 13.870 1.00 98.25 69 HIS A C 1
ATOM 551 O O . HIS A 1 69 ? -9.854 1.991 14.526 1.00 98.25 69 HIS A O 1
ATOM 557 N N . VAL A 1 70 ? -9.641 4.218 14.379 1.00 98.06 70 VAL A N 1
ATOM 558 C CA . VAL A 1 70 ? -9.986 4.503 15.778 1.00 98.06 70 VAL A CA 1
ATOM 559 C C . VAL A 1 70 ? -11.507 4.416 15.971 1.00 98.06 70 VAL A C 1
ATOM 561 O O . VAL A 1 70 ? -12.246 5.134 15.287 1.00 98.06 70 VAL A O 1
ATOM 564 N N . PRO A 1 71 ? -12.021 3.586 16.900 1.00 97.44 71 PRO A N 1
ATOM 565 C CA . PRO A 1 71 ? -13.455 3.419 17.109 1.00 97.44 71 PRO A CA 1
ATOM 566 C C . PRO A 1 71 ? -14.112 4.720 17.562 1.00 97.44 71 PRO A C 1
ATOM 568 O O . PRO A 1 71 ? -13.625 5.400 18.461 1.00 97.44 71 PRO A O 1
ATOM 571 N N . ILE A 1 72 ? -15.275 5.033 16.980 1.00 94.31 72 ILE A N 1
ATOM 572 C CA . ILE A 1 72 ? -16.061 6.222 17.360 1.00 94.31 72 ILE A CA 1
ATOM 573 C C . ILE A 1 72 ? -16.559 6.091 18.807 1.00 94.31 72 ILE A C 1
ATOM 575 O O . ILE A 1 72 ? -16.574 7.058 19.563 1.00 94.31 72 ILE A O 1
ATOM 579 N N . GLN A 1 73 ? -16.970 4.879 19.186 1.00 95.19 73 GLN A N 1
ATOM 580 C CA . GLN A 1 73 ? -17.390 4.517 20.536 1.00 95.19 73 GLN A CA 1
ATOM 581 C C . GLN A 1 73 ? -16.629 3.247 20.938 1.00 95.19 73 GLN A C 1
ATOM 583 O O . GLN A 1 73 ? -17.066 2.149 20.590 1.00 95.19 73 GLN A O 1
ATOM 588 N N . PRO A 1 74 ? -15.464 3.380 21.598 1.00 93.75 74 PRO A N 1
ATOM 589 C CA . PRO A 1 74 ? -14.643 2.238 21.980 1.00 93.75 74 PRO A CA 1
ATOM 590 C C . PRO A 1 74 ? -15.413 1.298 22.908 1.00 93.75 74 PRO A C 1
ATOM 592 O O . PRO A 1 74 ? -15.991 1.740 23.903 1.00 93.75 74 PRO A O 1
ATOM 595 N N . ASN A 1 75 ? -15.393 0.001 22.606 1.00 94.69 75 ASN A N 1
ATOM 596 C CA . ASN A 1 75 ? -15.935 -1.020 23.493 1.00 94.69 75 ASN A CA 1
ATOM 597 C C . ASN A 1 75 ? -14.771 -1.716 24.226 1.00 94.69 75 ASN A C 1
ATOM 599 O O . ASN A 1 75 ? -14.047 -2.495 23.605 1.00 94.69 75 ASN A O 1
ATOM 603 N N . PRO A 1 76 ? -14.583 -1.477 25.539 1.00 93.00 76 PRO A N 1
ATOM 604 C CA . PRO A 1 76 ? -13.434 -1.996 26.282 1.00 93.00 76 PRO A CA 1
ATOM 605 C C . PRO A 1 76 ? -13.464 -3.517 26.488 1.00 93.00 76 PRO A C 1
ATOM 607 O O . PRO A 1 76 ? -12.479 -4.083 26.953 1.00 93.00 76 PRO A O 1
ATOM 610 N N . GLN A 1 77 ? -14.575 -4.191 26.170 1.00 96.56 77 GLN A N 1
ATOM 611 C CA . GLN A 1 77 ? -14.662 -5.651 26.187 1.00 96.56 77 GLN A CA 1
ATOM 612 C C . GLN A 1 77 ? -14.146 -6.297 24.889 1.00 96.56 77 GLN A C 1
ATOM 614 O O . GLN A 1 77 ? -13.982 -7.517 24.850 1.00 96.56 77 GLN A O 1
ATOM 619 N N . LEU A 1 78 ? -13.904 -5.519 23.828 1.00 96.06 78 LEU A N 1
ATOM 620 C CA . LEU A 1 78 ? -13.402 -6.021 22.551 1.00 96.06 78 LEU A CA 1
ATOM 621 C C . LEU A 1 78 ? -11.875 -5.945 22.496 1.00 96.06 78 LEU A C 1
ATOM 623 O O . LEU A 1 78 ? -11.267 -4.950 22.885 1.00 96.06 78 LEU A O 1
ATOM 627 N N . ALA A 1 79 ? -11.257 -7.000 21.973 1.00 97.25 79 ALA A N 1
ATOM 628 C CA . ALA A 1 79 ? -9.840 -6.986 21.639 1.00 97.25 79 ALA A CA 1
ATOM 629 C C . ALA A 1 79 ? -9.601 -6.205 20.331 1.00 97.25 79 ALA A C 1
ATOM 631 O O . ALA A 1 79 ? -10.486 -6.194 19.465 1.00 97.25 79 ALA A O 1
ATOM 632 N N . PRO A 1 80 ? -8.416 -5.593 20.154 1.00 96.75 80 PRO A N 1
ATOM 633 C CA . PRO A 1 80 ? -8.046 -4.989 18.882 1.00 96.75 80 PRO A CA 1
ATOM 634 C C . PRO A 1 80 ? -7.976 -6.046 17.772 1.00 96.75 80 PRO A C 1
ATOM 636 O O . PRO A 1 80 ? -7.613 -7.201 18.019 1.00 96.75 80 PRO A O 1
ATOM 639 N N . VAL A 1 81 ? -8.308 -5.651 16.545 1.00 98.06 81 VAL A N 1
ATOM 640 C CA . VAL A 1 81 ? -8.342 -6.538 15.377 1.00 98.06 81 VAL A CA 1
ATOM 641 C C . VAL A 1 81 ? -7.225 -6.165 14.418 1.00 98.06 81 VAL A C 1
ATOM 643 O O . VAL A 1 81 ? -7.274 -5.126 13.786 1.00 98.06 81 VAL A O 1
ATOM 646 N N . LEU A 1 82 ? -6.250 -7.051 14.226 1.00 97.75 82 LEU A N 1
ATOM 647 C CA . LEU A 1 82 ? -5.234 -6.856 13.193 1.00 97.75 82 LEU A CA 1
ATOM 648 C C . LEU A 1 82 ? -5.712 -7.446 11.860 1.00 97.75 82 LEU A C 1
ATOM 650 O O . LEU A 1 82 ? -5.900 -8.659 11.749 1.00 97.75 82 LEU A O 1
ATOM 654 N N . VAL A 1 83 ? -5.864 -6.605 10.836 1.00 97.56 83 VAL A N 1
ATOM 655 C CA . VAL A 1 83 ? -6.216 -7.046 9.477 1.00 97.56 83 VAL A CA 1
ATOM 656 C C . VAL A 1 83 ? -4.957 -7.143 8.620 1.00 97.56 83 VAL A C 1
ATOM 658 O O . VAL A 1 83 ? -4.255 -6.158 8.406 1.00 97.56 83 VAL A O 1
ATOM 661 N N . VAL A 1 84 ? -4.681 -8.342 8.105 1.00 96.62 84 VAL A N 1
ATOM 662 C CA . VAL A 1 84 ? -3.496 -8.630 7.286 1.00 96.62 84 VAL A CA 1
ATOM 663 C C . VAL A 1 84 ? -3.934 -9.055 5.890 1.00 96.62 84 VAL A C 1
ATOM 665 O O . VAL A 1 84 ? -4.843 -9.869 5.727 1.00 96.62 84 VAL A O 1
ATOM 668 N N . HIS A 1 85 ? -3.293 -8.486 4.876 1.00 95.62 85 HIS A N 1
ATOM 669 C CA . HIS A 1 85 ? -3.580 -8.787 3.480 1.00 95.62 85 HIS A CA 1
ATOM 670 C C . HIS A 1 85 ? -2.931 -10.110 3.030 1.00 95.62 85 HIS A C 1
ATOM 672 O O . HIS A 1 85 ? -2.046 -10.659 3.687 1.00 95.62 85 HIS A O 1
ATOM 678 N N . GLY A 1 86 ? -3.363 -10.621 1.877 1.00 94.81 86 GLY A N 1
ATOM 679 C CA . GLY A 1 86 ? -2.810 -11.831 1.268 1.00 94.81 86 GLY A CA 1
ATOM 6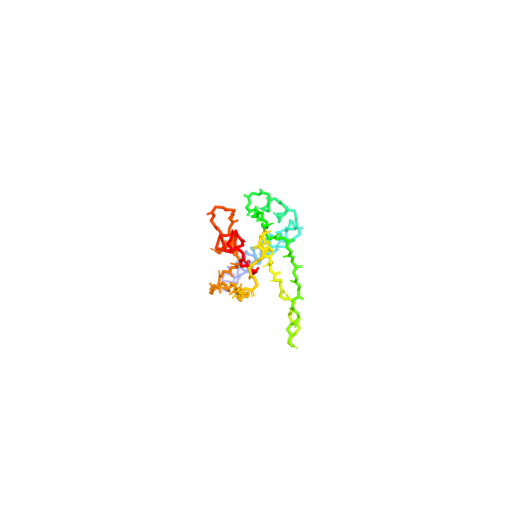80 C C . GLY A 1 86 ? -1.561 -11.578 0.415 1.00 94.81 86 GLY A C 1
ATOM 681 O O . GLY A 1 86 ? -1.033 -10.464 0.339 1.00 94.81 86 GLY A O 1
ATOM 682 N N . ILE A 1 87 ? -1.104 -12.620 -0.282 1.00 96.19 87 ILE A N 1
ATOM 683 C CA . ILE A 1 87 ? 0.025 -12.535 -1.220 1.00 96.19 87 ILE A CA 1
ATOM 684 C C . ILE A 1 87 ? -0.260 -11.538 -2.350 1.00 96.19 87 ILE A C 1
ATOM 686 O O . ILE A 1 87 ? -1.374 -11.484 -2.860 1.00 96.19 87 ILE A O 1
ATOM 690 N N . ALA A 1 88 ? 0.755 -10.763 -2.745 1.00 93.81 88 ALA A N 1
ATOM 691 C CA . ALA A 1 88 ? 0.678 -9.798 -3.848 1.00 93.81 88 ALA A CA 1
ATOM 692 C C . ALA A 1 88 ? -0.464 -8.764 -3.719 1.00 93.81 88 ALA A C 1
ATOM 694 O O . ALA A 1 88 ? -0.976 -8.262 -4.717 1.00 93.81 88 ALA A O 1
ATOM 695 N N . THR A 1 89 ? -0.849 -8.432 -2.486 1.00 94.19 89 THR A N 1
ATOM 696 C CA . THR A 1 89 ? -1.850 -7.402 -2.179 1.00 94.19 89 THR A CA 1
ATOM 697 C C . THR A 1 89 ? -1.302 -6.414 -1.151 1.00 94.19 89 THR A C 1
ATOM 699 O O . THR A 1 89 ? -0.203 -6.595 -0.632 1.00 94.19 89 THR A O 1
ATOM 702 N N . ASN A 1 90 ? -2.046 -5.341 -0.895 1.00 93.50 90 ASN A N 1
ATOM 703 C CA . ASN A 1 90 ? -1.769 -4.361 0.153 1.00 93.50 90 ASN A CA 1
ATOM 704 C C . ASN A 1 90 ? -3.070 -4.069 0.927 1.00 93.50 90 ASN A C 1
ATOM 706 O O . ASN A 1 90 ? -4.089 -4.725 0.692 1.00 93.50 90 ASN A O 1
ATOM 710 N N . LYS A 1 91 ? -3.058 -3.079 1.832 1.00 94.69 91 LYS A N 1
ATOM 711 C CA . LYS A 1 91 ? -4.220 -2.761 2.681 1.00 94.69 91 LYS A CA 1
ATOM 712 C C . LYS A 1 91 ? -5.524 -2.530 1.904 1.00 94.69 91 LYS A C 1
ATOM 714 O O . LYS A 1 91 ? -6.587 -2.913 2.381 1.00 94.69 91 LYS A O 1
ATOM 719 N N . PHE A 1 92 ? -5.451 -1.953 0.701 1.00 94.62 92 PHE A N 1
ATOM 720 C CA . PHE A 1 92 ? -6.629 -1.490 -0.039 1.00 94.62 92 PHE A CA 1
ATOM 721 C C . PHE A 1 92 ? -7.532 -2.629 -0.518 1.00 94.62 92 PHE A C 1
ATOM 723 O O . PHE A 1 92 ? -8.687 -2.388 -0.846 1.00 94.62 92 PHE A O 1
ATOM 730 N N . VAL A 1 93 ? -7.053 -3.878 -0.509 1.00 94.50 93 VAL A N 1
ATOM 731 C CA . VAL A 1 93 ? -7.911 -5.047 -0.770 1.00 94.50 93 VAL A CA 1
ATOM 732 C C . VAL A 1 93 ? -8.964 -5.243 0.324 1.00 94.50 93 VAL A C 1
ATOM 734 O O . VAL A 1 93 ? -10.041 -5.759 0.041 1.00 94.50 93 VAL A O 1
ATOM 737 N N . MET A 1 94 ? -8.674 -4.821 1.556 1.00 95.62 94 MET A N 1
ATOM 738 C CA . MET A 1 94 ? -9.583 -4.943 2.701 1.00 95.62 94 MET A CA 1
ATOM 739 C C . MET A 1 94 ? -10.130 -3.592 3.178 1.00 95.62 94 MET A C 1
ATOM 741 O O . MET A 1 94 ? -11.100 -3.571 3.932 1.00 95.62 94 MET A O 1
ATOM 745 N N . ASP A 1 95 ? -9.503 -2.488 2.764 1.00 96.88 95 ASP A N 1
ATOM 746 C CA . ASP A 1 95 ? -9.761 -1.123 3.228 1.00 96.88 95 ASP A CA 1
ATOM 747 C C . ASP A 1 95 ? -9.844 -0.144 2.045 1.00 96.88 95 ASP A C 1
ATOM 749 O O . ASP A 1 95 ? -9.034 0.773 1.916 1.00 96.88 95 ASP A O 1
ATOM 753 N N . LEU A 1 96 ? -10.765 -0.408 1.110 1.00 94.50 96 LEU A N 1
ATOM 754 C CA . LEU A 1 96 ? -10.862 0.353 -0.139 1.00 94.50 96 LEU A CA 1
ATOM 755 C C . LEU A 1 96 ? -11.490 1.731 0.095 1.00 94.50 96 LEU A C 1
ATOM 757 O O . LEU A 1 96 ? -10.866 2.758 -0.144 1.00 94.50 96 LEU A O 1
ATOM 761 N N . ASP A 1 97 ? -12.739 1.754 0.548 1.00 94.38 97 ASP A N 1
ATOM 762 C CA . ASP A 1 97 ? -13.494 2.970 0.837 1.00 94.38 97 ASP A CA 1
ATOM 763 C C . ASP A 1 97 ? -14.443 2.736 2.022 1.00 94.38 97 ASP A C 1
ATOM 765 O O . ASP A 1 97 ? -14.574 1.623 2.532 1.00 94.38 97 ASP A O 1
ATOM 769 N N . ARG A 1 98 ? -15.153 3.779 2.464 1.00 95.38 98 ARG A N 1
ATOM 770 C CA . ARG A 1 98 ? -16.045 3.706 3.638 1.00 95.38 98 ARG A CA 1
ATOM 771 C C . ARG A 1 98 ? -17.206 2.709 3.493 1.00 95.38 98 ARG A C 1
ATOM 773 O O . ARG A 1 98 ? -17.833 2.367 4.493 1.00 95.38 98 ARG A O 1
ATOM 780 N N . ARG A 1 99 ? -17.548 2.283 2.275 1.00 95.94 99 ARG A N 1
ATOM 781 C CA . ARG A 1 99 ? -18.595 1.287 1.988 1.00 95.94 99 ARG A CA 1
ATOM 782 C C . ARG A 1 99 ? -18.018 -0.120 1.818 1.00 95.94 99 ARG A C 1
ATOM 784 O O . ARG A 1 99 ? -18.700 -1.085 2.148 1.00 95.94 99 ARG A O 1
ATOM 791 N N . HIS A 1 100 ? -16.783 -0.227 1.342 1.00 96.38 100 HIS A N 1
ATOM 792 C CA . HIS A 1 100 ? -16.087 -1.467 1.001 1.00 96.38 100 HIS A CA 1
ATOM 793 C C . HIS A 1 100 ? -14.814 -1.640 1.843 1.00 96.38 100 HIS A C 1
ATOM 795 O O . HIS A 1 100 ? -13.738 -1.931 1.321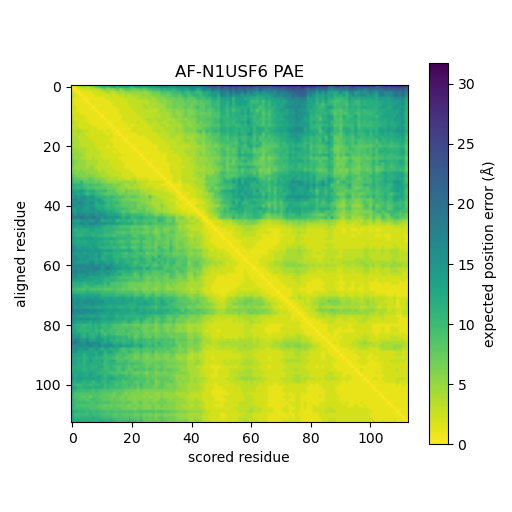 1.00 96.38 100 HIS A O 1
ATOM 801 N N . SER A 1 101 ? -14.927 -1.432 3.155 1.00 97.56 101 SER A N 1
ATOM 802 C CA . SER A 1 101 ? -13.816 -1.587 4.094 1.00 97.56 101 SER A CA 1
ATOM 803 C C . SER A 1 101 ? -14.242 -2.400 5.311 1.00 97.56 101 SER A C 1
ATOM 805 O O . SER A 1 101 ? -15.174 -2.032 6.035 1.00 97.56 101 SER A O 1
ATOM 807 N N . LEU A 1 102 ? -13.540 -3.513 5.543 1.00 97.88 102 LEU A N 1
ATOM 808 C CA . LEU A 1 102 ? -13.711 -4.324 6.745 1.00 97.88 102 LEU A CA 1
ATOM 809 C C . LEU A 1 102 ? -13.217 -3.579 8.000 1.00 97.88 102 LEU A C 1
ATOM 811 O O . LEU A 1 102 ? -13.984 -3.531 8.966 1.00 97.88 102 LEU A O 1
ATOM 815 N N . PRO A 1 103 ? -12.019 -2.953 8.016 1.00 98.00 103 PRO A N 1
ATOM 816 C CA . PRO A 1 103 ? -11.586 -2.136 9.149 1.00 98.00 103 PRO A CA 1
ATOM 817 C C . PRO A 1 103 ? -12.565 -1.019 9.501 1.00 98.00 103 PRO A C 1
ATOM 819 O O . PRO A 1 103 ? -12.966 -0.890 10.657 1.00 98.00 103 PRO A O 1
ATOM 822 N N . TYR A 1 104 ? -13.053 -0.282 8.502 1.00 97.88 104 TYR A N 1
ATOM 823 C CA . TYR A 1 104 ? -14.018 0.790 8.720 1.00 97.88 104 TYR A CA 1
ATOM 824 C C . TYR A 1 104 ? -15.349 0.255 9.273 1.00 97.88 104 TYR A C 1
ATOM 826 O O . TYR A 1 104 ? -15.931 0.826 10.197 1.00 97.88 104 TYR A O 1
ATOM 834 N N . TYR A 1 105 ? -15.827 -0.884 8.763 1.00 97.75 105 TYR A N 1
ATOM 835 C CA . TYR A 1 105 ? -17.025 -1.553 9.276 1.00 97.75 105 TYR A CA 1
ATOM 836 C C . TYR A 1 105 ? -16.890 -1.984 10.749 1.00 97.75 105 TYR A C 1
ATOM 838 O O . TYR A 1 105 ? -17.858 -1.884 11.516 1.00 97.75 105 TYR A O 1
ATOM 846 N N . LEU A 1 106 ? -15.711 -2.472 11.144 1.00 97.69 106 LEU A N 1
ATOM 847 C CA . LEU A 1 106 ? -15.396 -2.896 12.510 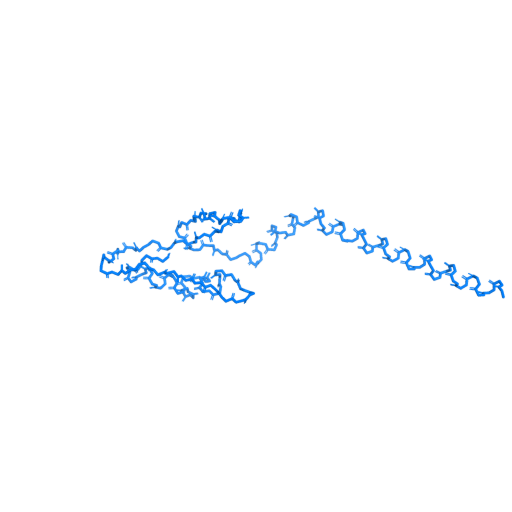1.00 97.69 106 LEU A CA 1
ATOM 848 C C . LEU A 1 106 ? -15.234 -1.697 13.455 1.00 97.69 106 LEU A C 1
ATOM 850 O O . LEU A 1 106 ? -15.805 -1.707 14.547 1.00 97.69 106 LEU A O 1
ATOM 854 N N . LYS A 1 107 ? -14.576 -0.625 13.001 1.00 97.44 107 LYS A N 1
ATOM 855 C CA . LYS A 1 107 ? -14.484 0.664 13.705 1.00 97.44 107 LYS A CA 1
ATOM 856 C C . LYS A 1 107 ? -15.851 1.195 14.124 1.00 97.44 107 LYS A C 1
ATOM 858 O O . LYS A 1 107 ? -16.044 1.610 15.267 1.00 97.44 107 LYS A O 1
ATOM 863 N N . LEU A 1 108 ? -16.830 1.146 13.217 1.00 97.25 108 LEU A N 1
ATOM 864 C CA . LEU A 1 108 ? -18.208 1.565 13.499 1.00 97.25 108 LEU A CA 1
ATOM 865 C C . LEU A 1 108 ? -18.901 0.722 14.588 1.00 97.25 108 LEU A C 1
ATOM 867 O O . LEU A 1 108 ? -19.942 1.128 15.096 1.00 97.25 108 LEU A O 1
ATOM 871 N N . ARG A 1 109 ? -18.343 -0.438 14.953 1.00 96.75 109 ARG A N 1
ATOM 872 C CA . ARG A 1 109 ? -18.846 -1.350 15.997 1.00 96.75 109 ARG A CA 1
ATOM 873 C C . ARG A 1 109 ? -18.025 -1.319 17.284 1.00 96.75 109 ARG A C 1
ATOM 875 O O . ARG A 1 109 ? -18.255 -2.143 18.165 1.0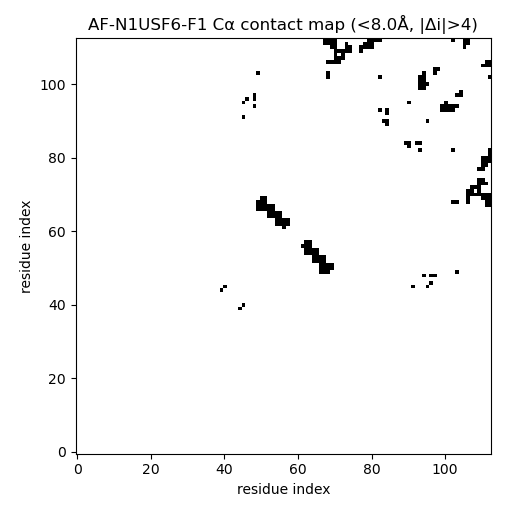0 96.75 109 ARG A O 1
ATOM 882 N N . GLY A 1 110 ? -17.095 -0.376 17.395 1.00 97.88 110 GLY A N 1
ATOM 883 C CA . GLY A 1 110 ? -16.310 -0.165 18.606 1.00 97.88 110 GLY A CA 1
ATOM 884 C C . GLY A 1 110 ? -15.028 -0.988 18.697 1.00 97.88 110 GLY A C 1
ATOM 885 O O . GLY A 1 110 ? -14.397 -0.960 19.752 1.00 97.88 110 GLY A O 1
ATOM 886 N N . TYR A 1 111 ? -14.636 -1.686 17.625 1.00 98.38 111 TYR A N 1
ATOM 887 C CA . TYR A 1 111 ? -13.321 -2.322 17.535 1.00 98.38 111 TYR A CA 1
ATOM 888 C C . TYR A 1 111 ? -12.245 -1.283 17.210 1.00 98.38 111 TYR A C 1
ATOM 890 O O . TYR A 1 111 ? -12.449 -0.425 16.352 1.00 98.38 111 TYR A O 1
ATOM 898 N N . ASP A 1 112 ? -11.100 -1.402 17.874 1.00 97.75 112 ASP A N 1
ATOM 899 C CA . ASP A 1 112 ? -9.839 -0.796 17.441 1.00 97.75 112 ASP A CA 1
ATOM 900 C C . ASP A 1 112 ? -9.203 -1.717 16.399 1.00 97.75 112 ASP A C 1
ATOM 902 O O . ASP A 1 112 ? -9.078 -2.920 16.654 1.00 97.75 112 ASP A O 1
ATOM 906 N N . VAL A 1 113 ? -8.896 -1.191 15.213 1.00 97.50 113 VAL A N 1
ATOM 907 C CA . VAL A 1 113 ? -8.428 -1.981 14.061 1.00 97.50 113 VAL A CA 1
ATOM 908 C C . VAL A 1 113 ? -7.148 -1.393 13.504 1.00 97.50 113 VAL A C 1
ATOM 910 O O . VAL A 1 113 ? -7.181 -0.186 1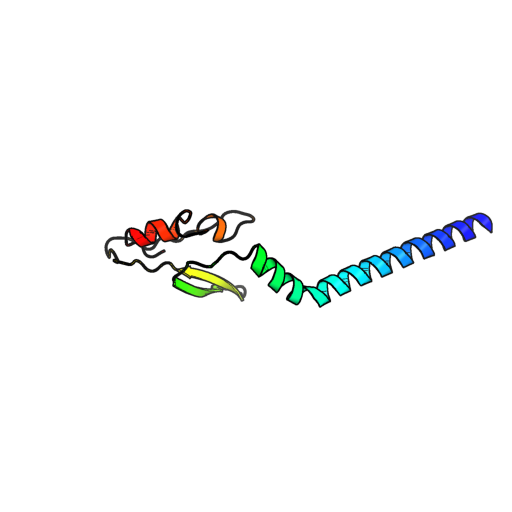3.180 1.00 97.50 113 VAL A O 1
#

Organism: NCBI:txid1085541